Protein AF-A0ABD3GS11-F1 (afdb_monomer)

pLDDT: mean 75.14, std 15.79, range [37.12, 92.06]

Secondary structure (DSSP, 8-state):
-GGGTTT-TT-EEEEE--SHHHHHHHHHHHHTT-EEEEE--SGGGHHHHHHHTTSPEEEEEE---S---GGGTGGGEEEEEEEEE-S--SSPPP--GGGGGTEEEEE-S-TTSSS---

Organism: NCBI:txid122646

Sequence (118 aa):
MMRHGMNKAGQTLGVVGLGGLGHMAVKFGKAFGMKVMVLSTSESKKEESLTAARMPLHSIVDTVPVYHPLDVYLPLLKFQGTIVLVAFPHKPCQFAAWNLHRAKLLNIWFTSYFIGLL

InterPro domains:
  IPR006140 D-isomer specific 2-hydroxyacid dehydrogenase, NAD-binding domain [PF02826] (5-60)
  IPR036291 NAD(P)-binding domain superfamily [SSF51735] (7-107)
  IPR047109 Cinnamyl alcohol dehydrogenase-like [PTHR42683] (1-101)

Solvent-accessible surface area (backbone atoms only — not comparable to full-atom values): 6804 Å² total; per-residue (Å²): 87,74,94,72,70,62,56,51,60,75,38,32,34,36,31,32,33,85,49,79,65,22,53,49,53,49,53,51,32,50,73,36,48,23,51,67,42,75,38,62,90,50,79,93,44,40,65,65,39,54,65,60,46,77,53,66,20,46,31,34,42,33,51,46,55,59,75,67,68,48,62,76,54,54,77,38,38,30,81,73,10,37,41,36,40,67,36,73,34,94,52,83,86,56,63,64,74,78,56,50,81,35,36,47,83,41,76,66,73,66,80,82,68,89,72,74,100,122

Mean predicted aligned error: 9.11 Å

Foldseek 3Di:
DVVVVLQAAAAEEEEEDDDPVSVVVVVRCVVSNHHYDYDYPDPVCNVVSVVVLVAQHQEYEYDDQADDACQSVLVSHAAAREYEYPHHHPDDHDDDPVSVRRYDYDYPDPPVPDDDPD

Structure (mmCIF, N/CA/C/O backbone):
data_AF-A0ABD3GS11-F1
#
_entry.id   AF-A0ABD3GS11-F1
#
loop_
_atom_site.group_PDB
_atom_site.id
_atom_site.type_symbol
_atom_site.label_atom_id
_atom_site.label_alt_id
_atom_site.label_comp_id
_atom_site.label_asym_id
_atom_site.label_entity_id
_atom_site.label_seq_id
_atom_site.pdbx_PDB_ins_code
_atom_site.Cartn_x
_atom_site.Cartn_y
_atom_site.Cartn_z
_atom_site.occupancy
_atom_site.B_iso_or_equiv
_atom_site.auth_seq_id
_atom_site.auth_comp_id
_atom_site.auth_asym_id
_atom_site.auth_atom_id
_atom_site.pdbx_PDB_model_num
ATOM 1 N N . MET A 1 1 ? -8.676 -4.955 -5.801 1.00 71.06 1 MET A N 1
ATOM 2 C CA . MET A 1 1 ? -9.169 -4.350 -4.540 1.00 71.06 1 MET A CA 1
ATOM 3 C C . MET A 1 1 ? -10.372 -5.098 -3.965 1.00 71.06 1 MET A C 1
ATOM 5 O O . MET A 1 1 ? -10.204 -5.733 -2.934 1.00 71.06 1 MET A O 1
ATOM 9 N N . MET A 1 2 ? -11.535 -5.130 -4.632 1.00 78.25 2 MET A N 1
ATOM 10 C CA . MET A 1 2 ? -12.748 -5.791 -4.098 1.00 78.25 2 MET A CA 1
ATOM 11 C C . MET A 1 2 ? -12.576 -7.295 -3.812 1.00 78.25 2 MET A C 1
ATOM 13 O O . MET A 1 2 ? -12.932 -7.758 -2.736 1.00 78.25 2 MET A O 1
ATOM 17 N N . ARG A 1 3 ? -11.932 -8.044 -4.720 1.00 79.69 3 ARG A N 1
ATOM 18 C CA . ARG A 1 3 ? -11.660 -9.489 -4.549 1.00 79.69 3 ARG A CA 1
ATOM 19 C C . ARG A 1 3 ? -10.769 -9.838 -3.350 1.00 79.69 3 ARG A C 1
ATOM 21 O O . ARG A 1 3 ? -10.723 -10.991 -2.944 1.00 79.69 3 ARG A O 1
ATOM 28 N N . HIS A 1 4 ? -10.054 -8.861 -2.797 1.00 79.88 4 HIS A N 1
ATOM 29 C CA . HIS A 1 4 ? -9.107 -9.066 -1.699 1.00 79.88 4 HIS A CA 1
ATOM 30 C C . HIS A 1 4 ? -9.519 -8.322 -0.423 1.00 79.88 4 HIS A C 1
ATOM 32 O O . HIS A 1 4 ? -8.700 -8.144 0.470 1.00 79.88 4 HIS A O 1
ATOM 38 N N . GLY A 1 5 ? -10.774 -7.862 -0.336 1.00 80.69 5 GLY A N 1
ATOM 39 C CA . GLY A 1 5 ? -11.292 -7.166 0.847 1.00 80.69 5 GLY A CA 1
ATOM 40 C C . GLY A 1 5 ? -10.657 -5.796 1.110 1.00 80.69 5 GLY A C 1
ATOM 41 O O . GLY A 1 5 ? -10.767 -5.280 2.218 1.00 80.69 5 GLY A O 1
ATOM 42 N N . MET A 1 6 ? -10.001 -5.205 0.104 1.00 83.06 6 MET A N 1
ATOM 43 C CA . MET A 1 6 ? -9.328 -3.900 0.174 1.00 83.06 6 MET A CA 1
ATOM 44 C C . MET A 1 6 ? -10.276 -2.765 -0.237 1.00 83.06 6 MET A C 1
ATOM 46 O O . MET A 1 6 ? -10.005 -2.027 -1.184 1.00 83.06 6 MET A O 1
ATOM 50 N N . ASN A 1 7 ? -11.446 -2.706 0.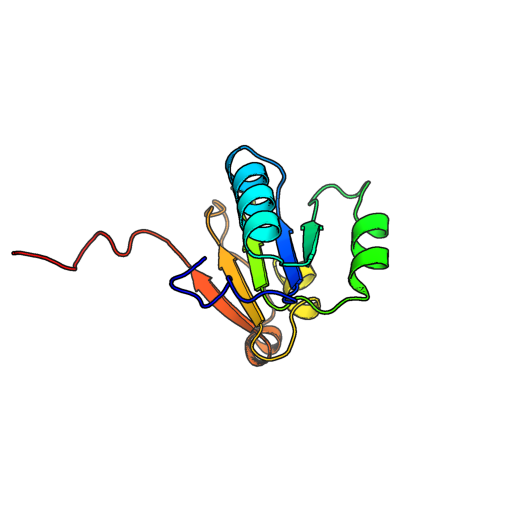387 1.00 85.56 7 ASN A N 1
ATOM 51 C CA . ASN A 1 7 ? -12.514 -1.764 0.042 1.00 85.56 7 ASN A CA 1
ATOM 52 C C . ASN A 1 7 ? -13.352 -1.338 1.257 1.00 85.56 7 ASN A C 1
ATOM 54 O O . ASN A 1 7 ? -14.440 -0.794 1.085 1.00 85.56 7 ASN A O 1
ATOM 58 N N . LYS A 1 8 ? -12.886 -1.608 2.483 1.00 87.25 8 LYS A N 1
ATOM 59 C CA . LYS A 1 8 ? -13.609 -1.218 3.697 1.00 87.25 8 LYS A CA 1
ATOM 60 C C . LYS A 1 8 ? -13.231 0.208 4.094 1.00 87.25 8 LYS A C 1
ATOM 62 O O . LYS A 1 8 ? -12.048 0.512 4.259 1.00 87.25 8 LYS A O 1
ATOM 67 N N . ALA A 1 9 ? -14.236 1.054 4.301 1.00 88.62 9 ALA A N 1
ATOM 68 C CA . ALA A 1 9 ? -14.037 2.410 4.801 1.00 88.62 9 ALA A CA 1
ATOM 69 C C . ALA A 1 9 ? -13.293 2.403 6.150 1.00 88.62 9 ALA A C 1
ATOM 71 O O . ALA A 1 9 ? -13.453 1.491 6.963 1.00 88.62 9 ALA A O 1
ATOM 72 N N . GLY A 1 10 ? -12.433 3.399 6.367 1.00 86.88 10 GLY A N 1
ATOM 73 C CA . GLY A 1 10 ? -11.595 3.507 7.565 1.00 86.88 10 GLY A CA 1
ATOM 74 C C . GLY A 1 10 ? -10.340 2.623 7.568 1.00 86.88 10 GLY A C 1
ATOM 75 O O . GLY A 1 10 ? -9.478 2.798 8.431 1.00 86.88 10 GLY A O 1
ATOM 76 N N . GLN A 1 11 ? -10.171 1.711 6.600 1.00 90.88 11 GLN A N 1
ATOM 77 C CA . GLN A 1 11 ? -8.915 0.975 6.448 1.00 90.88 11 GLN A CA 1
ATOM 78 C C . GLN A 1 11 ? -7.791 1.856 5.899 1.00 90.88 11 GLN A C 1
ATOM 80 O O . GLN A 1 11 ? -8.010 2.849 5.210 1.00 90.88 11 GLN A O 1
ATOM 85 N N . THR A 1 12 ? -6.561 1.452 6.197 1.00 91.69 12 THR A N 1
ATOM 86 C CA . THR A 1 12 ? -5.328 2.097 5.739 1.00 91.69 12 THR A CA 1
ATOM 87 C C . THR A 1 12 ? -4.769 1.353 4.528 1.00 91.69 12 THR A C 1
ATOM 89 O O . THR A 1 12 ? -4.526 0.144 4.594 1.00 91.69 12 THR A O 1
ATOM 92 N N . LEU A 1 13 ? -4.579 2.081 3.428 1.00 91.56 13 LEU A N 1
ATOM 93 C CA . LEU A 1 13 ? -4.066 1.576 2.156 1.00 91.56 13 LEU A CA 1
ATOM 94 C C . LEU A 1 13 ? -2.702 2.203 1.862 1.00 91.56 13 LEU A C 1
ATOM 96 O O . LEU A 1 13 ? -2.619 3.416 1.696 1.00 91.56 13 LEU A O 1
ATOM 100 N N . GLY A 1 14 ? -1.658 1.388 1.749 1.00 91.75 14 GLY A N 1
ATOM 101 C CA . GLY A 1 14 ? -0.369 1.787 1.191 1.00 91.75 14 GLY A CA 1
ATOM 102 C C . GLY A 1 14 ? -0.348 1.614 -0.327 1.00 91.75 14 GLY A C 1
ATOM 103 O O . GLY A 1 14 ? -0.803 0.595 -0.841 1.00 91.75 14 GLY A O 1
ATOM 104 N N . VAL A 1 15 ? 0.190 2.587 -1.051 1.00 90.81 15 VAL A N 1
ATOM 105 C CA . VAL A 1 15 ? 0.402 2.516 -2.502 1.00 90.81 15 VAL A CA 1
ATOM 106 C C . VAL A 1 15 ? 1.889 2.680 -2.769 1.00 90.81 15 VAL A C 1
ATOM 108 O O . VAL A 1 15 ? 2.423 3.762 -2.541 1.00 90.81 15 VAL A O 1
ATOM 111 N N . VAL A 1 16 ? 2.555 1.622 -3.233 1.00 88.81 16 VAL A N 1
ATOM 112 C CA . VAL A 1 16 ? 3.967 1.661 -3.630 1.00 88.81 16 VAL A CA 1
ATOM 113 C C . VAL A 1 16 ? 4.042 2.017 -5.113 1.00 88.81 16 VAL A C 1
ATOM 115 O O . VAL A 1 16 ? 3.496 1.319 -5.974 1.00 88.81 16 VAL A O 1
ATOM 118 N N . GLY A 1 17 ? 4.700 3.142 -5.396 1.00 85.81 17 GLY A N 1
ATOM 119 C CA . GLY A 1 17 ? 4.835 3.707 -6.739 1.00 85.81 17 GLY A CA 1
ATOM 120 C C . GLY A 1 17 ? 3.701 4.660 -7.133 1.00 85.81 17 GLY A C 1
ATOM 121 O O . GLY A 1 17 ? 2.520 4.338 -7.045 1.00 85.81 17 GLY A O 1
ATOM 122 N N . LEU 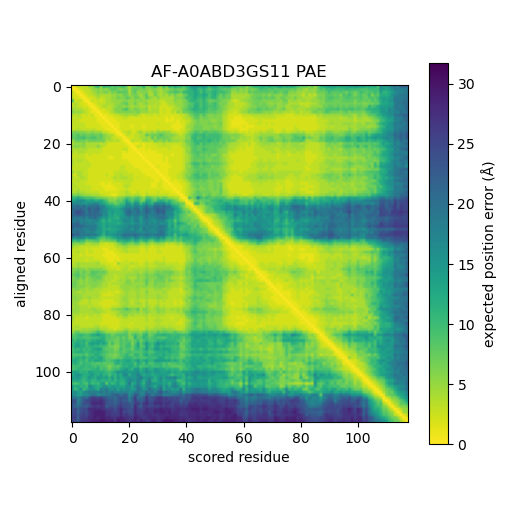A 1 18 ? 4.072 5.845 -7.629 1.00 80.81 18 LEU A N 1
ATOM 123 C CA . LEU A 1 18 ? 3.163 6.836 -8.221 1.00 80.81 18 LEU A CA 1
ATOM 124 C C . LEU A 1 18 ? 3.285 6.853 -9.750 1.00 80.81 18 LEU A C 1
ATOM 126 O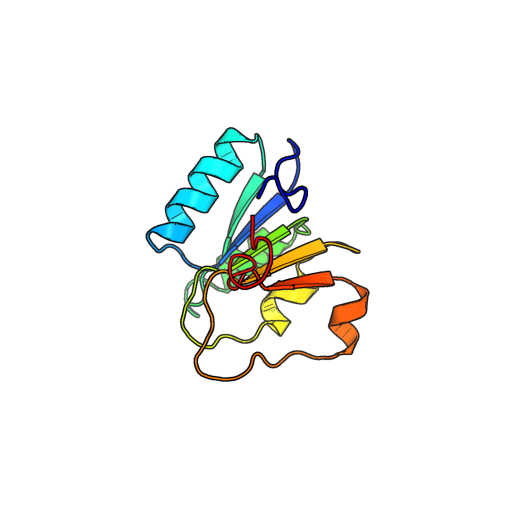 O . LEU A 1 18 ? 3.625 7.864 -10.354 1.00 80.81 18 LEU A O 1
ATOM 130 N N . GLY A 1 19 ? 3.035 5.708 -10.381 1.00 80.44 19 GLY A N 1
ATOM 131 C CA . GLY A 1 19 ? 2.835 5.632 -11.832 1.00 80.44 19 GLY A CA 1
ATOM 132 C C . GLY A 1 19 ? 1.360 5.790 -12.219 1.00 80.44 19 GLY A C 1
ATOM 133 O O . GLY A 1 19 ? 0.514 6.121 -11.385 1.00 80.44 19 GLY A O 1
ATOM 134 N N . GLY A 1 20 ? 1.013 5.453 -13.466 1.00 82.12 20 GLY A N 1
ATOM 135 C CA . GLY A 1 20 ? -0.385 5.443 -13.926 1.00 82.12 20 GLY A CA 1
ATOM 136 C C . GLY A 1 20 ? -1.303 4.566 -13.058 1.00 82.12 20 GLY A C 1
ATOM 137 O O . GLY A 1 20 ? -2.361 5.016 -12.620 1.00 82.12 20 GLY A O 1
ATOM 138 N N . LEU A 1 21 ? -0.860 3.347 -12.718 1.00 87.12 21 LEU A N 1
ATOM 139 C CA . LEU A 1 21 ? -1.602 2.431 -11.837 1.00 87.12 21 LEU A CA 1
ATOM 140 C C . LEU A 1 21 ? -1.661 2.923 -10.384 1.00 87.12 21 LEU A C 1
ATOM 142 O O . LEU A 1 21 ? -2.708 2.822 -9.743 1.00 87.12 21 LEU A O 1
ATOM 146 N N . GLY A 1 22 ? -0.570 3.501 -9.878 1.00 86.62 22 GLY A N 1
ATOM 147 C CA . GLY A 1 22 ? -0.508 4.061 -8.527 1.00 86.62 22 GLY A CA 1
ATOM 148 C C . GLY A 1 22 ? -1.517 5.192 -8.319 1.00 86.62 22 GLY A C 1
ATOM 149 O O . GLY A 1 22 ? -2.264 5.197 -7.341 1.00 86.62 22 GLY A O 1
ATOM 150 N N . HIS A 1 23 ? -1.637 6.103 -9.290 1.00 89.19 23 HIS A N 1
ATOM 151 C CA . HIS A 1 23 ? -2.655 7.158 -9.263 1.00 89.19 23 HIS A CA 1
ATOM 152 C C . HIS A 1 23 ? -4.082 6.598 -9.230 1.00 89.19 23 HIS A C 1
ATOM 154 O O . HIS A 1 23 ? -4.939 7.135 -8.522 1.00 89.19 23 HIS A O 1
ATOM 160 N N . MET A 1 24 ? -4.350 5.513 -9.962 1.00 90.50 24 MET A N 1
ATOM 161 C CA . MET A 1 24 ? -5.652 4.845 -9.908 1.00 90.50 24 MET A CA 1
ATOM 162 C C . MET A 1 24 ? -5.903 4.226 -8.534 1.00 90.50 24 MET A C 1
ATOM 164 O O . MET A 1 24 ? -6.975 4.431 -7.969 1.00 90.50 24 MET A O 1
ATOM 168 N N . ALA A 1 25 ? -4.910 3.551 -7.947 1.00 89.25 25 ALA A N 1
ATOM 169 C CA . ALA A 1 25 ? -5.021 2.989 -6.603 1.00 89.25 25 ALA A CA 1
ATOM 170 C C . ALA A 1 25 ? -5.339 4.067 -5.549 1.00 89.25 25 ALA A C 1
ATOM 172 O O . ALA A 1 25 ? -6.172 3.836 -4.672 1.00 89.25 25 ALA A O 1
ATOM 173 N N . VAL A 1 26 ? -4.759 5.267 -5.672 1.00 91.12 26 VAL A N 1
ATOM 174 C CA . VAL A 1 26 ? -5.070 6.401 -4.786 1.00 91.12 26 VAL A CA 1
ATOM 175 C C . VAL A 1 26 ? -6.509 6.886 -4.960 1.00 91.12 26 VAL A C 1
ATOM 177 O O . VAL A 1 26 ? -7.206 7.093 -3.964 1.00 91.12 26 VAL A O 1
ATOM 180 N N . LYS A 1 27 ? -6.976 7.054 -6.205 1.00 91.44 27 LYS A N 1
ATOM 181 C CA . LYS A 1 27 ? -8.359 7.473 -6.487 1.00 91.44 27 LYS A CA 1
ATOM 182 C C . LYS A 1 27 ? -9.368 6.465 -5.941 1.00 91.44 27 LYS A C 1
ATOM 184 O O . LYS A 1 27 ? -10.304 6.866 -5.256 1.00 91.44 27 LYS A O 1
ATOM 189 N N . PHE A 1 28 ? -9.141 5.173 -6.179 1.00 91.12 28 PHE A N 1
ATOM 190 C CA . PHE A 1 28 ? -10.001 4.113 -5.659 1.00 91.12 28 PHE A CA 1
ATOM 191 C C . PHE A 1 28 ? -9.977 4.052 -4.134 1.00 91.12 28 PHE A C 1
ATOM 193 O O . PHE A 1 28 ? -11.036 4.024 -3.518 1.00 91.12 28 PHE A O 1
ATOM 200 N N . GLY A 1 29 ? -8.801 4.107 -3.506 1.00 90.44 29 GLY A N 1
ATOM 201 C CA . GLY A 1 29 ? -8.698 4.107 -2.047 1.00 90.44 29 GLY A CA 1
ATOM 202 C C . GLY A 1 29 ? -9.461 5.269 -1.403 1.00 90.44 29 GLY A C 1
ATOM 203 O O . GLY A 1 29 ? -10.223 5.054 -0.462 1.00 90.44 29 GLY A O 1
ATOM 204 N N . LYS A 1 30 ? -9.337 6.487 -1.950 1.00 90.38 30 LYS A N 1
ATOM 205 C CA . LYS A 1 30 ? -10.113 7.645 -1.478 1.00 90.38 30 LYS A CA 1
ATOM 206 C C . LYS A 1 30 ? -11.616 7.473 -1.710 1.00 90.38 30 LYS A C 1
ATOM 208 O O . LYS A 1 30 ? -12.391 7.784 -0.813 1.00 90.38 30 LYS A O 1
ATOM 213 N N . ALA A 1 31 ? -12.024 6.946 -2.866 1.00 92.06 31 ALA A N 1
ATOM 214 C CA . ALA A 1 31 ? -13.430 6.675 -3.171 1.00 92.06 31 ALA A CA 1
ATOM 215 C C . ALA A 1 31 ? -14.049 5.624 -2.230 1.00 92.06 31 ALA A C 1
ATOM 217 O O . ALA A 1 31 ? -15.214 5.738 -1.866 1.00 92.06 31 ALA A O 1
ATOM 218 N N . PHE A 1 32 ? -13.266 4.642 -1.774 1.00 90.50 32 PHE A N 1
ATOM 219 C CA . PHE A 1 32 ? -13.690 3.653 -0.776 1.00 90.50 32 PHE A CA 1
ATOM 220 C C . PHE A 1 32 ? -13.656 4.172 0.675 1.00 90.50 32 PHE A C 1
ATOM 222 O O . PHE A 1 32 ? -13.906 3.404 1.602 1.00 90.50 32 PHE A O 1
ATOM 229 N N . GLY A 1 33 ? -13.329 5.449 0.910 1.00 90.62 33 GLY A N 1
ATOM 230 C CA . GLY A 1 33 ? -13.222 6.012 2.261 1.00 90.62 33 GLY A CA 1
ATOM 231 C C . GLY A 1 33 ? -12.036 5.459 3.060 1.00 90.62 33 GLY A C 1
ATOM 232 O O . GLY A 1 33 ? -12.073 5.418 4.291 1.00 90.62 33 GLY A O 1
ATOM 233 N N . MET A 1 34 ? -10.994 4.984 2.376 1.00 91.75 34 MET A N 1
ATOM 234 C CA . MET A 1 34 ? -9.772 4.480 2.999 1.00 91.75 34 MET A CA 1
ATOM 235 C C . MET A 1 34 ? -8.776 5.620 3.228 1.00 91.75 34 MET A C 1
ATOM 237 O O . MET A 1 34 ? -8.678 6.569 2.446 1.00 91.75 34 MET A O 1
ATOM 241 N N . LYS A 1 35 ? -7.957 5.492 4.272 1.00 90.94 35 LYS A N 1
ATOM 242 C CA . LYS A 1 35 ? -6.803 6.366 4.482 1.00 90.94 35 LYS A CA 1
ATOM 2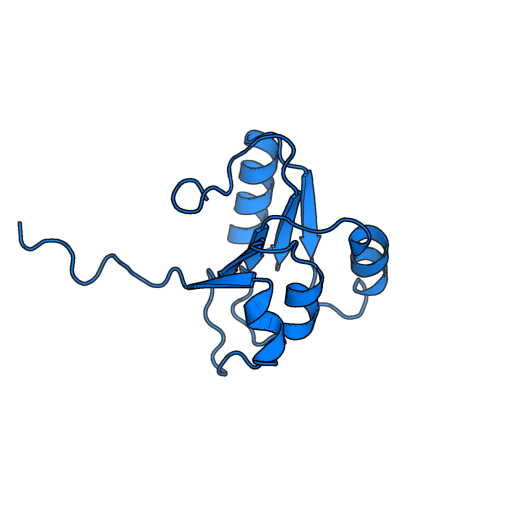43 C C . LYS A 1 35 ? -5.661 5.897 3.588 1.00 90.94 35 LYS A C 1
ATOM 245 O O . LYS A 1 35 ? -5.000 4.903 3.885 1.00 90.94 35 LYS A O 1
ATOM 250 N N . VAL A 1 36 ? -5.460 6.605 2.482 1.00 89.31 36 VAL A N 1
ATOM 251 C CA . VAL A 1 36 ? -4.423 6.280 1.499 1.00 89.31 36 VAL A CA 1
ATOM 252 C C . VAL A 1 36 ? -3.098 6.930 1.880 1.00 89.31 36 VAL A C 1
ATOM 254 O O . VAL A 1 36 ? -3.041 8.131 2.140 1.00 89.31 36 VAL A O 1
ATOM 257 N N . MET A 1 37 ? -2.036 6.134 1.865 1.00 88.56 37 MET A N 1
ATOM 258 C CA . MET A 1 37 ? -0.655 6.546 2.048 1.00 88.56 37 MET A CA 1
ATOM 259 C C . MET A 1 37 ? 0.150 6.134 0.827 1.00 88.56 37 MET A C 1
ATOM 261 O O . MET A 1 37 ? 0.055 5.003 0.359 1.00 88.56 37 MET A O 1
ATOM 265 N N . VAL A 1 38 ? 0.953 7.054 0.316 1.00 86.69 38 VAL A N 1
ATOM 266 C CA . VAL A 1 38 ? 1.838 6.780 -0.807 1.00 86.69 38 VAL A CA 1
ATOM 267 C C . VAL A 1 38 ? 3.224 6.466 -0.267 1.00 86.69 38 VAL A C 1
ATOM 269 O O . VAL A 1 38 ? 3.794 7.246 0.490 1.00 86.69 38 VAL A O 1
ATOM 272 N N . LEU A 1 39 ? 3.759 5.329 -0.686 1.00 83.75 39 LEU A N 1
ATOM 273 C CA . LEU A 1 39 ? 5.089 4.849 -0.362 1.00 83.75 39 LEU A CA 1
ATOM 274 C C . LEU A 1 39 ? 5.961 5.012 -1.611 1.00 83.75 39 LEU A C 1
ATOM 276 O O . LEU A 1 39 ? 5.666 4.463 -2.675 1.00 83.75 39 LEU A O 1
ATOM 280 N N . SER A 1 40 ? 7.023 5.806 -1.495 1.00 71.81 40 SER A N 1
ATOM 281 C CA . SER A 1 40 ? 7.999 5.993 -2.570 1.00 71.81 40 SER A CA 1
ATOM 282 C C . SER A 1 40 ? 9.229 5.127 -2.320 1.00 71.81 40 SER A C 1
ATOM 284 O O . SER A 1 40 ? 9.650 4.953 -1.179 1.00 71.81 40 SER A O 1
ATOM 286 N N . THR A 1 41 ? 9.815 4.600 -3.391 1.00 64.50 41 THR A N 1
ATOM 287 C CA . THR A 1 41 ? 11.062 3.820 -3.366 1.00 64.50 41 THR A CA 1
ATOM 288 C C . THR A 1 41 ? 12.317 4.700 -3.416 1.00 64.50 41 THR A C 1
ATOM 290 O O . THR A 1 41 ? 13.420 4.187 -3.266 1.00 64.50 41 THR A O 1
ATOM 293 N N . SER A 1 42 ? 12.184 6.017 -3.621 1.00 56.44 42 SER A N 1
ATOM 294 C CA . SER A 1 42 ? 13.320 6.949 -3.659 1.00 56.44 42 SER A CA 1
ATOM 295 C C . SER A 1 42 ? 13.829 7.280 -2.248 1.00 56.44 42 SER A C 1
ATOM 297 O O . SER A 1 42 ? 13.053 7.737 -1.407 1.00 56.44 42 SER A O 1
ATOM 299 N N . GLU A 1 43 ? 15.137 7.116 -2.014 1.00 50.66 43 GLU A N 1
ATOM 300 C CA . GLU A 1 43 ? 15.843 7.381 -0.741 1.00 50.66 43 GLU A CA 1
ATOM 301 C C . GLU A 1 43 ? 15.516 8.765 -0.142 1.00 50.66 43 GLU A C 1
ATOM 303 O O . GLU A 1 43 ? 15.381 8.915 1.068 1.00 50.66 43 GLU A O 1
ATOM 308 N N . SER A 1 44 ? 15.279 9.763 -0.998 1.00 46.69 44 SER A 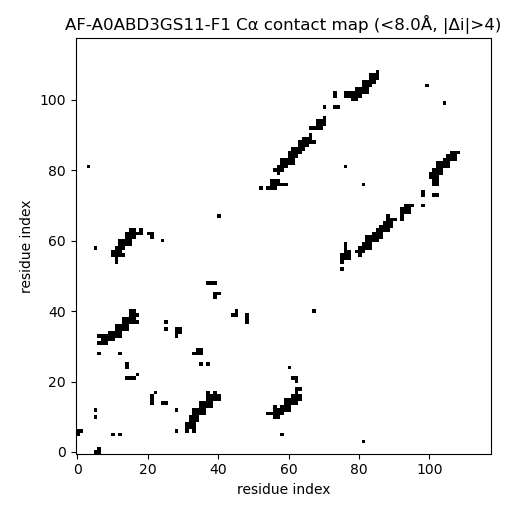N 1
ATOM 309 C CA . SER A 1 44 ? 14.956 11.145 -0.629 1.00 46.69 44 SER A CA 1
ATOM 310 C C . SER A 1 44 ? 13.557 11.357 -0.032 1.00 46.69 44 SER A C 1
ATOM 312 O O . SER A 1 44 ? 13.279 12.440 0.470 1.00 46.69 44 SER A O 1
ATOM 314 N N . LYS A 1 45 ? 12.670 10.351 -0.056 1.00 52.94 45 LYS A N 1
ATOM 315 C CA . LYS A 1 45 ? 11.319 10.411 0.552 1.00 52.94 45 LYS A CA 1
ATOM 316 C C . LYS A 1 45 ? 11.069 9.314 1.591 1.00 52.94 45 LYS A C 1
ATOM 318 O O . LYS A 1 45 ? 9.950 9.165 2.087 1.00 52.94 45 LYS A O 1
ATOM 323 N N . LYS A 1 46 ? 12.107 8.541 1.927 1.00 51.12 46 LYS A N 1
ATOM 324 C CA . LYS A 1 46 ? 12.031 7.419 2.871 1.00 51.12 46 LYS A CA 1
ATOM 325 C C . LYS A 1 46 ? 11.684 7.900 4.276 1.00 51.12 46 LYS A C 1
ATOM 327 O O . LYS A 1 46 ? 10.767 7.348 4.877 1.00 51.12 46 LYS A O 1
ATOM 332 N N . GLU A 1 47 ? 12.328 8.961 4.762 1.00 47.31 47 GLU A N 1
ATOM 333 C CA . GLU A 1 47 ? 12.051 9.510 6.098 1.00 47.31 47 GLU A CA 1
ATOM 334 C C . GLU A 1 47 ? 10.627 10.057 6.230 1.00 47.31 47 GLU A C 1
ATOM 336 O O . GLU A 1 47 ? 9.943 9.780 7.214 1.00 47.31 47 GLU A O 1
ATOM 341 N N . GLU A 1 48 ? 10.121 10.743 5.208 1.00 50.41 48 GLU A N 1
ATOM 342 C CA . GLU A 1 48 ? 8.752 11.268 5.201 1.00 50.41 48 GLU A CA 1
ATOM 343 C C . GLU A 1 48 ? 7.717 10.124 5.217 1.00 50.41 48 GLU A C 1
ATOM 345 O O . GLU A 1 48 ? 6.739 10.156 5.970 1.00 50.41 48 GLU A O 1
ATOM 350 N N . SER A 1 49 ? 7.992 9.046 4.470 1.00 51.78 49 SER A N 1
ATOM 351 C CA . SER A 1 49 ? 7.169 7.833 4.474 1.00 51.78 49 SER A CA 1
ATOM 352 C C . SER A 1 49 ? 7.238 7.065 5.799 1.00 51.78 49 SER A C 1
ATOM 354 O O . SER A 1 49 ? 6.209 6.587 6.260 1.00 51.78 49 SER A O 1
ATOM 356 N N . LEU A 1 50 ? 8.404 7.000 6.455 1.00 52.84 50 LEU A N 1
ATOM 357 C CA . LEU A 1 50 ? 8.619 6.303 7.731 1.00 52.84 50 LEU A CA 1
ATOM 358 C C . LEU A 1 50 ? 7.982 7.043 8.912 1.00 52.84 50 LEU A C 1
ATOM 360 O O . LEU A 1 50 ? 7.439 6.420 9.825 1.00 52.84 50 LEU A O 1
ATOM 364 N N . THR A 1 51 ? 7.984 8.375 8.868 1.00 49.66 51 THR A N 1
ATOM 365 C CA . THR A 1 51 ? 7.350 9.209 9.897 1.00 49.66 51 THR A CA 1
ATOM 366 C C . THR A 1 51 ? 5.824 9.095 9.815 1.00 49.66 51 THR A C 1
ATOM 368 O O . THR A 1 51 ? 5.148 8.989 10.842 1.00 49.66 51 THR A O 1
ATOM 371 N N . ALA A 1 52 ? 5.280 9.011 8.593 1.00 51.22 52 ALA A N 1
ATOM 372 C CA . ALA A 1 52 ? 3.879 8.684 8.333 1.00 51.22 52 ALA A CA 1
ATOM 373 C C . ALA A 1 52 ? 3.544 7.202 8.626 1.00 51.22 52 ALA A C 1
ATOM 375 O O . ALA A 1 52 ? 2.426 6.896 9.049 1.00 51.22 52 ALA A O 1
ATOM 376 N N . ALA A 1 53 ? 4.513 6.289 8.489 1.00 54.69 53 ALA A N 1
ATOM 377 C CA . ALA A 1 53 ? 4.379 4.846 8.715 1.00 54.69 53 ALA A CA 1
ATOM 378 C C . ALA A 1 53 ? 4.248 4.421 10.191 1.00 54.69 53 ALA A C 1
ATOM 380 O O . ALA A 1 53 ? 4.126 3.232 10.483 1.00 54.69 53 ALA A O 1
ATOM 381 N N . ARG A 1 54 ? 4.146 5.372 11.130 1.00 58.19 54 ARG A N 1
ATOM 382 C CA . ARG A 1 54 ? 3.619 5.109 12.485 1.00 58.19 54 ARG A CA 1
ATOM 383 C C . ARG A 1 54 ? 2.192 4.546 12.475 1.00 58.19 54 ARG A C 1
ATOM 385 O O . ARG A 1 54 ? 1.712 4.069 13.501 1.00 58.19 54 ARG A O 1
ATOM 392 N N . MET A 1 55 ? 1.499 4.606 11.337 1.00 66.44 55 MET A N 1
ATOM 393 C CA . MET A 1 55 ? 0.190 3.997 11.157 1.00 66.44 55 MET A CA 1
ATOM 394 C C . MET A 1 55 ? 0.302 2.615 10.513 1.00 66.44 55 MET A C 1
ATOM 396 O O . MET A 1 55 ? 0.680 2.520 9.345 1.00 66.44 55 MET A O 1
ATOM 400 N N . PRO A 1 56 ? -0.109 1.547 11.212 1.00 82.50 56 PRO A N 1
ATOM 401 C CA . PRO A 1 56 ? -0.057 0.214 10.642 1.00 82.50 56 PRO A CA 1
ATOM 402 C C . PRO A 1 56 ? -1.092 0.067 9.506 1.00 82.50 56 PRO A C 1
ATOM 404 O O . PRO A 1 56 ? -2.276 0.415 9.642 1.00 82.50 56 PRO A O 1
ATOM 407 N N . LEU A 1 57 ? -0.630 -0.423 8.357 1.00 88.56 57 LEU A N 1
ATOM 408 C CA . LEU A 1 57 ? -1.374 -0.543 7.105 1.00 88.56 57 LEU A CA 1
ATOM 409 C C . LEU A 1 57 ? -2.190 -1.840 7.080 1.00 88.56 57 LEU A C 1
ATOM 411 O O . LEU A 1 57 ? -1.699 -2.900 7.456 1.00 88.56 57 LEU A O 1
ATOM 415 N N . HIS A 1 58 ? -3.441 -1.789 6.623 1.00 90.38 58 HIS A N 1
ATOM 416 C CA . HIS A 1 58 ? -4.227 -3.015 6.416 1.00 90.38 58 HIS A CA 1
ATOM 417 C C . HIS A 1 58 ? -3.875 -3.683 5.095 1.00 90.38 58 HIS A C 1
ATOM 419 O O . HIS A 1 58 ? -3.924 -4.906 4.972 1.00 90.38 58 HIS A O 1
ATOM 425 N N . SER A 1 59 ? -3.554 -2.872 4.092 1.00 90.88 59 SER A N 1
ATOM 426 C CA . SER A 1 59 ? -3.242 -3.383 2.773 1.00 90.88 59 SER A CA 1
ATO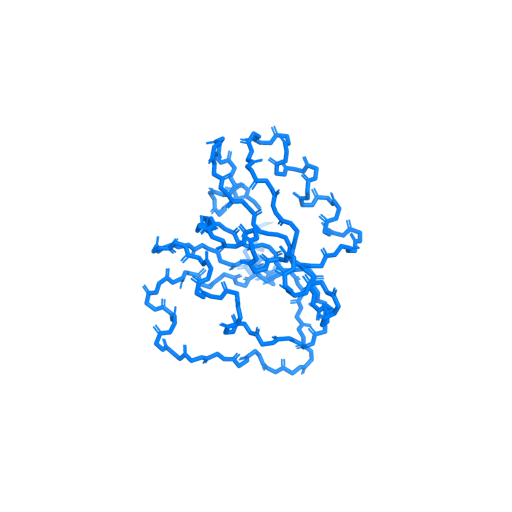M 427 C C . SER A 1 59 ? -2.236 -2.511 2.044 1.00 90.88 59 SER A C 1
ATOM 429 O O . SER A 1 59 ? -2.200 -1.302 2.265 1.00 90.88 59 SER A O 1
ATOM 431 N N . ILE A 1 60 ? -1.425 -3.127 1.189 1.00 90.94 60 ILE A N 1
ATOM 432 C CA . ILE A 1 60 ? -0.447 -2.460 0.329 1.00 90.94 60 ILE A CA 1
ATOM 433 C C . ILE A 1 60 ? -0.691 -2.900 -1.115 1.00 90.94 60 ILE A C 1
ATOM 435 O O . ILE A 1 60 ? -0.899 -4.082 -1.375 1.00 90.94 60 ILE A O 1
ATOM 439 N N . VAL A 1 61 ? -0.676 -1.955 -2.051 1.00 90.62 61 VAL A N 1
ATOM 440 C CA . VAL A 1 61 ? -0.672 -2.218 -3.494 1.00 90.62 61 VAL A CA 1
ATOM 441 C C . VAL A 1 61 ? 0.661 -1.763 -4.041 1.00 90.62 61 VAL A C 1
ATOM 443 O O . VAL A 1 61 ? 0.964 -0.572 -3.998 1.00 90.62 61 VAL A O 1
ATOM 446 N N . ASP A 1 62 ? 1.430 -2.702 -4.565 1.00 88.88 62 ASP A N 1
ATOM 447 C CA . ASP A 1 62 ? 2.686 -2.421 -5.230 1.00 88.88 62 ASP A CA 1
ATOM 448 C C . ASP A 1 62 ? 2.514 -2.409 -6.746 1.00 88.88 62 ASP A C 1
ATOM 450 O O . ASP A 1 62 ? 2.051 -3.373 -7.359 1.00 88.88 62 ASP A O 1
ATOM 454 N N . THR A 1 63 ? 2.855 -1.265 -7.332 1.00 88.81 63 THR A N 1
ATOM 455 C CA . THR A 1 63 ? 2.732 -0.985 -8.763 1.00 88.81 63 THR A CA 1
ATOM 456 C C . THR A 1 63 ? 4.085 -0.793 -9.445 1.00 88.81 63 THR A C 1
ATOM 458 O O . THR A 1 63 ? 4.121 -0.449 -10.627 1.00 88.81 63 THR A O 1
ATOM 461 N N . VAL A 1 64 ? 5.197 -0.991 -8.730 1.00 85.06 64 VAL A N 1
ATOM 462 C CA . VAL A 1 64 ? 6.545 -0.719 -9.235 1.00 85.06 64 VAL A CA 1
ATOM 463 C C . VAL A 1 64 ? 7.101 -1.955 -9.962 1.00 85.06 64 VAL A C 1
ATOM 465 O O . VAL A 1 64 ? 7.310 -2.986 -9.333 1.00 85.06 64 VAL A O 1
ATOM 468 N N . PRO A 1 65 ? 7.414 -1.879 -11.273 1.00 82.25 65 PRO A N 1
ATOM 469 C CA . PRO A 1 65 ? 7.951 -3.012 -12.043 1.00 82.25 65 PRO A CA 1
ATOM 470 C C . PRO A 1 65 ? 9.461 -3.239 -11.849 1.00 82.25 65 PRO A C 1
ATOM 472 O O . PRO A 1 65 ? 10.079 -4.039 -12.547 1.00 82.25 65 PRO A O 1
ATOM 475 N N . VAL A 1 66 ? 10.081 -2.511 -10.922 1.00 82.38 66 VAL A N 1
ATOM 476 C CA . VAL A 1 66 ? 11.518 -2.558 -10.634 1.00 82.38 66 VAL A CA 1
ATOM 477 C C . VAL A 1 66 ? 11.734 -3.228 -9.287 1.00 82.38 66 VAL A C 1
ATOM 479 O O . VAL A 1 66 ? 10.954 -3.027 -8.358 1.00 82.38 66 VAL A O 1
ATOM 482 N N . TYR A 1 67 ? 12.813 -4.005 -9.180 1.00 81.50 67 TYR A N 1
ATOM 483 C CA . TYR A 1 67 ? 13.191 -4.662 -7.935 1.00 81.50 67 TYR A CA 1
ATOM 484 C C . TYR A 1 67 ? 13.303 -3.661 -6.784 1.00 81.50 67 TYR A C 1
ATOM 486 O O . TYR A 1 67 ? 14.041 -2.679 -6.862 1.00 81.50 67 TYR A O 1
ATOM 494 N N . HIS A 1 68 ? 12.608 -3.970 -5.700 1.00 81.56 68 HIS A N 1
ATOM 495 C CA . HIS A 1 68 ? 12.733 -3.296 -4.424 1.00 81.56 68 HIS A CA 1
ATOM 496 C C . HIS A 1 68 ? 12.490 -4.319 -3.296 1.00 81.56 68 HIS A C 1
ATOM 498 O O . HIS A 1 68 ? 11.705 -5.255 -3.475 1.00 81.56 68 HIS A O 1
ATOM 504 N N . PRO A 1 69 ? 13.180 -4.198 -2.149 1.00 80.81 69 PRO A N 1
ATOM 505 C CA . PRO A 1 69 ? 13.068 -5.166 -1.061 1.00 80.81 69 PRO A CA 1
ATOM 506 C C . PRO A 1 69 ? 11.713 -5.050 -0.350 1.00 80.81 69 PRO A C 1
ATOM 508 O O . PRO A 1 69 ? 11.354 -3.984 0.154 1.00 80.81 69 PRO A O 1
ATOM 511 N N . LEU A 1 70 ? 10.974 -6.162 -0.256 1.00 80.50 70 LEU A N 1
ATOM 512 C CA . LEU A 1 70 ? 9.666 -6.192 0.414 1.00 80.50 70 LEU A CA 1
ATOM 513 C C . LEU A 1 70 ? 9.778 -6.097 1.941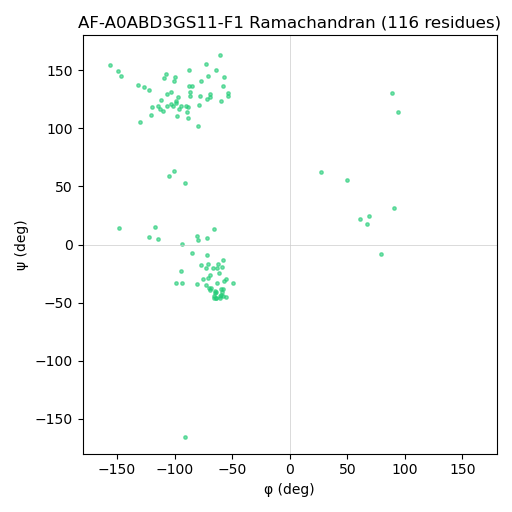 1.00 80.50 70 LEU A C 1
ATOM 515 O O . LEU A 1 70 ? 8.828 -5.674 2.597 1.00 80.50 70 LEU A O 1
ATOM 519 N N . ASP A 1 71 ? 10.944 -6.417 2.505 1.00 79.88 71 ASP A N 1
ATOM 520 C CA . ASP A 1 71 ? 11.214 -6.325 3.945 1.00 79.88 71 ASP A CA 1
ATOM 521 C C . ASP A 1 71 ? 11.033 -4.914 4.518 1.00 79.88 71 ASP A C 1
ATOM 523 O O . ASP A 1 71 ? 10.827 -4.764 5.717 1.00 79.88 71 ASP A O 1
ATOM 527 N N . VAL A 1 72 ? 11.056 -3.876 3.678 1.00 79.81 72 VAL A N 1
ATOM 528 C CA . VAL A 1 72 ? 10.769 -2.497 4.101 1.00 79.81 72 VAL A CA 1
ATOM 529 C C . VAL A 1 72 ? 9.265 -2.279 4.316 1.00 79.81 72 VAL A C 1
ATOM 531 O O . VAL A 1 72 ? 8.864 -1.478 5.155 1.00 79.81 72 VAL A O 1
ATOM 534 N N . TYR A 1 73 ? 8.420 -3.005 3.582 1.00 82.19 73 TYR A N 1
ATOM 535 C CA . TYR A 1 73 ? 6.969 -2.812 3.560 1.00 82.19 73 TYR A CA 1
ATOM 536 C C . TYR A 1 73 ? 6.218 -3.803 4.451 1.00 82.19 73 TYR A C 1
ATOM 538 O O . TYR A 1 73 ? 5.197 -3.447 5.039 1.00 82.19 73 TYR A O 1
ATOM 546 N N . LEU A 1 74 ? 6.716 -5.035 4.585 1.00 83.62 74 LEU A N 1
ATOM 547 C CA . LEU A 1 74 ? 6.076 -6.080 5.391 1.00 83.62 74 LEU A CA 1
ATOM 548 C C . LEU A 1 74 ? 5.903 -5.697 6.875 1.00 83.62 74 LEU A C 1
ATOM 550 O O . LEU A 1 74 ? 4.825 -5.950 7.412 1.00 83.62 74 LEU A O 1
ATOM 554 N N . PRO A 1 75 ? 6.870 -5.039 7.549 1.00 83.75 75 PRO A N 1
ATOM 555 C CA . PRO A 1 75 ? 6.697 -4.591 8.931 1.00 83.75 75 PRO A CA 1
ATOM 556 C C . PRO A 1 75 ? 5.637 -3.497 9.095 1.00 83.75 75 PRO A C 1
ATOM 558 O O . PRO A 1 75 ? 5.128 -3.312 10.198 1.00 83.75 75 PRO A O 1
ATOM 561 N N . LEU A 1 76 ? 5.301 -2.781 8.014 1.00 84.62 76 LEU A N 1
ATOM 562 C CA . LEU A 1 76 ? 4.280 -1.731 8.025 1.00 84.62 76 LEU A CA 1
ATOM 563 C C . LEU A 1 76 ? 2.861 -2.304 8.012 1.00 84.62 76 LEU A C 1
ATOM 565 O O . LEU A 1 76 ? 1.908 -1.590 8.324 1.00 84.62 76 LEU A O 1
ATOM 569 N N . LEU A 1 77 ? 2.697 -3.575 7.639 1.00 86.81 77 LEU A N 1
ATOM 570 C CA . LEU A 1 77 ? 1.404 -4.245 7.631 1.00 86.81 77 LEU A CA 1
ATOM 571 C C . LEU A 1 77 ? 0.977 -4.646 9.047 1.00 86.81 77 LEU A C 1
ATOM 573 O O . LEU A 1 77 ? 1.763 -5.139 9.857 1.00 86.81 77 LEU A O 1
ATOM 577 N N . LYS A 1 78 ? -0.319 -4.493 9.325 1.00 87.25 78 LYS A N 1
ATOM 578 C CA . LYS A 1 78 ? -0.980 -5.124 10.471 1.00 87.25 78 LYS A CA 1
ATOM 579 C C . LYS A 1 78 ? -0.889 -6.646 10.377 1.00 87.25 78 LYS A C 1
ATOM 581 O O . LYS A 1 78 ? -0.688 -7.198 9.299 1.00 87.25 78 LYS A O 1
ATOM 586 N N . PHE A 1 79 ? -1.126 -7.320 11.502 1.00 81.31 79 PHE A N 1
ATOM 587 C CA . PHE A 1 79 ? -1.359 -8.764 11.517 1.00 81.31 79 PHE A CA 1
ATOM 588 C C . PHE A 1 79 ? -2.489 -9.131 10.537 1.00 81.31 79 PHE A C 1
ATOM 590 O O . PHE A 1 79 ? -3.538 -8.487 10.543 1.00 81.31 79 PHE A O 1
ATOM 597 N N . GLN A 1 80 ? -2.245 -10.125 9.679 1.00 81.00 80 GLN A N 1
ATOM 598 C CA . GLN A 1 80 ? -3.086 -10.507 8.533 1.00 81.00 80 GLN A CA 1
ATOM 599 C C . GLN A 1 80 ? -3.272 -9.409 7.470 1.00 81.00 80 GLN A C 1
ATOM 601 O O . GLN A 1 80 ? -4.216 -9.444 6.676 1.00 81.00 80 GLN A O 1
ATOM 606 N N . GLY A 1 81 ? -2.360 -8.439 7.417 1.00 85.31 81 GLY A N 1
ATOM 607 C CA . GLY A 1 81 ? -2.336 -7.428 6.370 1.00 85.31 81 GLY A CA 1
ATOM 608 C C . GLY A 1 81 ? -2.074 -8.053 5.001 1.00 85.31 81 GLY A C 1
ATOM 609 O O . GLY A 1 81 ? -1.424 -9.090 4.884 1.00 85.31 81 GLY A O 1
ATOM 610 N N . THR A 1 82 ? -2.608 -7.440 3.949 1.00 88.81 82 THR A N 1
ATOM 611 C CA . THR A 1 82 ? -2.509 -7.979 2.584 1.00 88.81 82 THR A CA 1
ATOM 612 C C . THR A 1 82 ? -1.633 -7.092 1.718 1.00 88.81 82 THR A C 1
ATOM 614 O O . THR A 1 82 ? -1.933 -5.913 1.552 1.00 88.81 82 THR A O 1
ATOM 617 N N . ILE A 1 83 ? -0.589 -7.652 1.114 1.00 88.25 83 ILE A N 1
ATOM 618 C CA . ILE A 1 83 ? 0.172 -6.967 0.065 1.00 88.25 83 ILE A CA 1
ATOM 619 C C . ILE A 1 83 ? -0.149 -7.588 -1.290 1.00 88.25 83 ILE A C 1
ATOM 621 O O . ILE A 1 83 ? -0.126 -8.808 -1.456 1.00 88.25 83 ILE A O 1
ATOM 625 N N . VAL A 1 84 ? -0.493 -6.725 -2.240 1.00 89.00 84 VAL A N 1
ATOM 626 C CA . VAL A 1 84 ? -0.826 -7.069 -3.615 1.00 89.00 84 VAL A CA 1
ATOM 627 C C . VAL A 1 84 ? 0.288 -6.568 -4.513 1.00 89.00 84 VAL A C 1
ATOM 629 O O . VAL A 1 84 ? 0.471 -5.359 -4.641 1.00 89.00 84 VAL A O 1
ATOM 632 N N . LEU A 1 85 ? 0.987 -7.496 -5.157 1.00 87.38 85 LEU A N 1
ATOM 633 C CA . LEU A 1 85 ? 1.962 -7.178 -6.196 1.00 87.38 85 LEU A CA 1
ATOM 634 C C . LEU A 1 85 ? 1.234 -7.144 -7.543 1.00 87.38 85 LEU A C 1
ATOM 636 O O . LEU A 1 85 ? 0.684 -8.157 -7.982 1.00 87.38 85 LEU A O 1
ATOM 640 N N . VAL A 1 86 ? 1.170 -5.964 -8.160 1.00 85.94 86 VAL A N 1
ATOM 641 C CA . VAL A 1 86 ? 0.545 -5.757 -9.479 1.00 85.94 86 VAL A CA 1
ATOM 642 C C . VAL A 1 86 ? 1.586 -5.850 -10.589 1.00 85.94 86 VAL A C 1
ATOM 644 O O . VAL A 1 86 ? 1.286 -6.322 -11.681 1.00 85.94 86 VAL A O 1
ATOM 647 N N . ALA A 1 87 ? 2.814 -5.419 -10.311 1.00 78.81 87 ALA A N 1
ATOM 648 C CA . ALA A 1 87 ? 3.934 -5.522 -11.231 1.00 78.81 87 ALA A CA 1
ATOM 649 C C . ALA A 1 87 ? 4.912 -6.607 -10.758 1.00 78.81 87 ALA A C 1
ATOM 651 O O . ALA A 1 87 ? 5.067 -6.823 -9.558 1.00 78.81 87 ALA A O 1
ATOM 652 N N . PHE A 1 88 ? 5.555 -7.308 -11.698 1.00 69.88 88 PHE A N 1
ATOM 653 C CA . PHE A 1 88 ? 6.570 -8.310 -11.368 1.00 69.88 88 PHE A CA 1
ATOM 654 C C . PHE A 1 88 ? 7.967 -7.747 -11.635 1.00 69.88 88 PHE A C 1
ATOM 656 O O . PHE A 1 88 ? 8.250 -7.375 -12.776 1.00 69.88 88 PHE A O 1
ATOM 663 N N . PRO A 1 89 ? 8.849 -7.680 -10.628 1.00 72.50 89 PRO A N 1
ATOM 664 C CA . PRO A 1 89 ? 10.239 -7.328 -10.857 1.00 72.50 89 PRO A CA 1
ATOM 665 C C . PRO A 1 89 ? 10.971 -8.468 -11.578 1.00 72.50 89 PRO A C 1
ATOM 667 O O . PRO A 1 89 ? 10.746 -9.644 -11.310 1.00 72.50 89 PRO A O 1
ATOM 670 N N . HIS A 1 90 ? 11.916 -8.130 -12.460 1.00 71.25 90 HIS A N 1
ATOM 671 C CA . HIS A 1 90 ? 12.744 -9.126 -13.163 1.00 71.25 90 HIS A CA 1
ATOM 672 C C . HIS A 1 90 ? 13.634 -9.973 -12.236 1.00 71.25 90 HIS A C 1
ATOM 674 O O . HIS A 1 90 ? 14.097 -11.041 -12.630 1.00 71.25 90 HIS A O 1
ATOM 680 N N . LYS A 1 91 ? 13.896 -9.501 -11.014 1.00 77.12 91 LYS A N 1
ATOM 681 C CA . LYS A 1 91 ? 14.603 -10.257 -9.975 1.00 77.12 91 LYS A CA 1
ATOM 682 C C . LYS A 1 91 ? 13.585 -10.828 -8.986 1.00 77.12 91 LYS A C 1
ATOM 684 O O . LYS A 1 91 ? 12.659 -10.099 -8.629 1.00 77.12 91 LYS A O 1
ATOM 689 N N . PRO A 1 92 ? 13.765 -12.072 -8.503 1.00 72.75 92 PRO A N 1
ATOM 690 C CA . PRO A 1 92 ? 12.854 -12.664 -7.532 1.00 72.75 92 PRO A CA 1
ATOM 691 C C . PRO A 1 92 ? 12.777 -11.798 -6.273 1.00 72.75 92 PRO A C 1
ATOM 693 O O . PRO A 1 92 ? 13.797 -11.320 -5.772 1.00 72.75 92 PRO A O 1
ATOM 696 N N . CYS A 1 93 ? 11.560 -11.593 -5.771 1.00 72.38 93 CYS A N 1
ATOM 697 C CA . CYS A 1 93 ? 11.332 -10.871 -4.527 1.00 72.38 93 CYS A CA 1
ATOM 698 C C . CYS A 1 93 ? 12.050 -11.588 -3.378 1.00 72.38 93 CYS A C 1
ATOM 700 O O . CYS A 1 93 ? 11.804 -12.767 -3.131 1.00 72.38 93 CYS A O 1
ATOM 702 N N . GLN A 1 94 ? 12.919 -10.868 -2.673 1.00 70.31 94 GLN A N 1
ATOM 703 C CA . GLN A 1 94 ? 13.592 -11.362 -1.478 1.00 70.31 94 GLN A CA 1
ATOM 704 C C . GLN A 1 94 ? 12.932 -10.744 -0.247 1.00 70.31 94 GLN A C 1
AT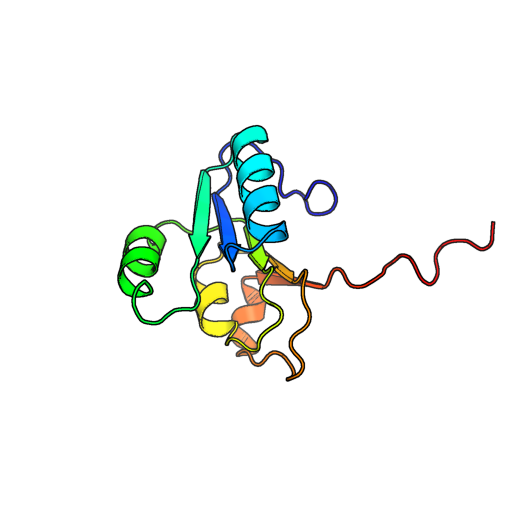OM 706 O O . GLN A 1 94 ? 12.682 -9.535 -0.210 1.00 70.31 94 GLN A O 1
ATOM 711 N N . PHE A 1 95 ? 12.608 -11.593 0.723 1.00 77.25 95 PHE A N 1
ATOM 712 C CA . PHE A 1 95 ? 12.105 -11.197 2.031 1.00 77.25 95 PHE A CA 1
ATOM 713 C C . PHE A 1 95 ? 12.393 -12.287 3.064 1.00 77.25 95 PHE A C 1
ATOM 715 O O . PHE A 1 95 ? 12.492 -13.471 2.730 1.00 77.25 95 PHE A O 1
ATOM 722 N N . ALA A 1 96 ? 12.495 -11.902 4.333 1.00 75.81 96 ALA A N 1
ATOM 723 C CA . ALA A 1 96 ? 12.659 -12.858 5.420 1.00 75.81 96 ALA A CA 1
ATOM 724 C C . ALA A 1 96 ? 11.370 -13.674 5.623 1.00 75.81 96 ALA A C 1
ATOM 726 O O . ALA A 1 96 ? 10.299 -13.109 5.848 1.00 75.81 96 ALA A O 1
ATOM 727 N N . ALA A 1 97 ? 11.467 -15.009 5.622 1.00 73.44 97 ALA A N 1
ATOM 728 C CA . ALA A 1 97 ? 10.316 -15.904 5.815 1.00 73.44 97 ALA A CA 1
ATOM 729 C C . ALA A 1 97 ? 9.544 -15.625 7.121 1.00 73.44 97 ALA A C 1
ATOM 731 O O . ALA A 1 97 ? 8.327 -15.781 7.173 1.00 73.44 97 ALA A O 1
ATOM 732 N N . TRP A 1 98 ? 10.230 -15.133 8.158 1.00 71.38 98 TRP A N 1
ATOM 733 C CA . TRP A 1 98 ? 9.615 -14.707 9.419 1.00 71.38 98 TRP A CA 1
ATOM 734 C C . TRP A 1 98 ? 8.540 -13.619 9.240 1.00 71.38 98 TRP A C 1
ATOM 736 O O . TRP A 1 98 ? 7.543 -13.593 9.964 1.00 71.38 98 TRP A O 1
ATOM 746 N N . ASN A 1 99 ? 8.686 -12.751 8.234 1.00 70.12 99 ASN A N 1
ATOM 747 C CA . ASN A 1 99 ? 7.728 -11.683 7.950 1.00 70.12 99 ASN A CA 1
ATOM 748 C C . ASN A 1 99 ? 6.397 -12.210 7.378 1.00 70.12 99 ASN A C 1
ATOM 750 O O . ASN A 1 99 ? 5.385 -11.509 7.450 1.00 70.12 99 ASN A O 1
ATOM 754 N N . LEU A 1 100 ? 6.352 -13.455 6.882 1.00 67.44 100 LEU A N 1
ATOM 755 C CA . LEU A 1 100 ? 5.136 -14.055 6.322 1.00 67.44 100 LEU A CA 1
ATOM 756 C C . LEU A 1 100 ? 4.066 -14.342 7.382 1.00 67.44 100 LEU A C 1
ATOM 758 O O . LEU A 1 100 ? 2.880 -14.325 7.072 1.00 67.44 100 LEU A O 1
ATOM 762 N N . HIS A 1 101 ? 4.451 -14.558 8.644 1.00 67.62 101 HIS A N 1
ATOM 763 C CA . HIS A 1 101 ? 3.480 -14.807 9.716 1.00 67.62 101 HIS A CA 1
ATOM 764 C C . HIS A 1 101 ? 2.525 -13.618 9.931 1.00 67.62 101 HIS A C 1
ATOM 766 O O . HIS A 1 101 ? 1.406 -13.788 10.411 1.00 67.62 101 HIS A O 1
ATOM 772 N N . ARG A 1 102 ? 2.949 -12.403 9.558 1.00 59.91 102 ARG A N 1
ATOM 773 C CA . ARG A 1 102 ? 2.147 -11.184 9.720 1.00 59.91 102 ARG A CA 1
ATOM 774 C C . ARG A 1 102 ? 1.336 -10.819 8.484 1.00 59.91 102 ARG A C 1
ATOM 776 O O . ARG A 1 102 ? 0.350 -10.104 8.633 1.00 59.91 102 ARG A O 1
ATOM 783 N N . ALA A 1 103 ? 1.727 -11.274 7.296 1.00 64.44 103 ALA A N 1
ATOM 784 C CA . ALA A 1 103 ? 1.199 -10.759 6.039 1.00 64.44 103 ALA A CA 1
ATOM 785 C C . ALA A 1 103 ? 0.775 -11.873 5.080 1.00 64.44 103 ALA A C 1
ATOM 787 O O . ALA A 1 103 ? 1.492 -12.843 4.851 1.00 64.44 103 ALA A O 1
ATOM 788 N N . LYS A 1 104 ? -0.382 -11.684 4.447 1.00 70.12 104 LYS A N 1
ATOM 789 C CA . LYS A 1 104 ? -0.825 -12.504 3.325 1.00 70.12 104 LYS A CA 1
ATOM 790 C C . LYS A 1 104 ? -0.278 -11.896 2.033 1.00 70.12 104 LYS A C 1
ATOM 792 O O . LYS A 1 104 ? -0.721 -10.826 1.611 1.00 70.12 104 LYS A O 1
ATOM 797 N N . LEU A 1 105 ? 0.689 -12.573 1.419 1.00 62.38 105 LEU A N 1
ATOM 798 C CA . LEU A 1 105 ? 1.217 -12.208 0.105 1.00 62.38 105 LEU A CA 1
ATOM 799 C C . LEU A 1 105 ? 0.249 -12.705 -0.975 1.00 62.38 105 LEU A C 1
ATOM 801 O O . LEU A 1 105 ? -0.019 -13.903 -1.064 1.00 62.38 105 LEU A O 1
ATOM 805 N N . LEU A 1 106 ? -0.292 -11.792 -1.783 1.00 63.62 106 LEU A N 1
ATOM 806 C CA . LEU A 1 106 ? -1.133 -12.127 -2.929 1.00 63.62 106 LEU A CA 1
ATOM 807 C C . LEU A 1 106 ? -0.481 -11.606 -4.206 1.00 63.62 106 LEU A C 1
ATOM 809 O O . LEU A 1 106 ? -0.296 -10.402 -4.382 1.00 63.62 106 LEU A O 1
ATOM 813 N N . ASN A 1 107 ? -0.156 -12.526 -5.109 1.00 57.69 107 ASN A N 1
ATOM 814 C CA . ASN A 1 107 ? 0.306 -12.186 -6.445 1.00 57.69 107 ASN A CA 1
ATOM 815 C C . ASN A 1 107 ? -0.894 -12.203 -7.404 1.00 57.69 107 ASN A C 1
ATOM 817 O O . ASN A 1 107 ? -1.545 -13.237 -7.549 1.00 57.69 107 ASN A O 1
ATOM 821 N N . ILE A 1 108 ? -1.213 -11.068 -8.035 1.00 55.31 108 ILE A N 1
ATOM 822 C CA . ILE A 1 108 ? -2.289 -10.977 -9.037 1.00 55.31 108 ILE A CA 1
ATOM 823 C C . ILE A 1 108 ? -1.653 -11.010 -10.426 1.00 55.31 108 ILE A C 1
ATOM 825 O O . ILE A 1 108 ? -1.740 -10.059 -11.195 1.00 55.31 108 ILE A O 1
ATOM 829 N N . TRP A 1 109 ? -1.006 -12.122 -10.758 1.00 46.94 109 TRP A N 1
ATOM 830 C CA . TRP A 1 109 ? -0.701 -12.447 -12.145 1.00 46.94 109 TRP A CA 1
ATOM 831 C C . TRP A 1 109 ? -1.767 -13.410 -12.652 1.00 46.94 109 TRP A C 1
ATOM 833 O O . TRP A 1 109 ? -1.855 -14.544 -12.200 1.00 46.94 109 TRP A O 1
ATOM 843 N N . PHE A 1 110 ? -2.608 -12.926 -13.567 1.00 41.88 110 PHE A N 1
ATOM 844 C CA . PHE A 1 110 ? -3.256 -13.762 -14.576 1.00 41.88 110 PHE A CA 1
ATOM 845 C C . PHE A 1 110 ? -3.953 -15.049 -14.079 1.00 41.88 110 PHE A C 1
ATOM 847 O O . PHE A 1 110 ? -3.786 -16.120 -14.649 1.00 41.88 110 PHE A O 1
ATOM 854 N N . THR A 1 111 ? -4.888 -14.938 -13.130 1.00 42.22 111 THR A N 1
ATOM 855 C CA . THR A 1 111 ? -5.941 -15.972 -12.961 1.00 42.22 111 THR A CA 1
ATOM 856 C C . THR A 1 111 ? -6.912 -16.047 -14.160 1.00 42.22 111 THR A C 1
ATOM 858 O O . THR A 1 111 ? -7.954 -16.686 -14.070 1.00 42.22 111 THR A O 1
ATOM 861 N N . SER A 1 112 ? -6.570 -15.419 -15.293 1.00 46.09 112 SER A N 1
ATOM 862 C CA . SER A 1 112 ? -7.253 -15.550 -16.586 1.00 46.09 112 SER A CA 1
ATOM 863 C C . SER A 1 112 ? -6.644 -16.617 -17.507 1.00 46.09 112 SER A C 1
ATOM 865 O O . SER A 1 112 ? -7.157 -16.805 -18.602 1.00 46.09 112 SER A O 1
ATOM 867 N N . TYR A 1 113 ? -5.596 -17.339 -17.100 1.00 46.50 113 TYR A N 1
ATOM 868 C CA . TYR A 1 113 ? -5.299 -18.636 -17.715 1.00 46.50 113 TYR A CA 1
ATOM 869 C C . TYR A 1 113 ? -5.805 -19.718 -16.755 1.00 46.50 113 TYR A C 1
ATOM 871 O O . TYR A 1 113 ? -5.342 -19.784 -15.622 1.00 46.50 113 TYR A O 1
ATOM 879 N N . PHE A 1 114 ? -6.750 -20.545 -17.213 1.00 39.03 114 PHE A N 1
ATOM 880 C CA . PHE A 1 114 ? -7.281 -21.748 -16.544 1.00 39.03 114 PHE A CA 1
ATOM 881 C C . PHE A 1 114 ? -8.504 -21.647 -15.603 1.00 39.03 114 PHE A C 1
ATOM 883 O O . PHE A 1 114 ? -8.668 -22.496 -14.732 1.00 39.03 114 PHE A O 1
ATOM 890 N N . ILE A 1 115 ? -9.451 -20.728 -15.838 1.00 46.28 115 ILE A N 1
ATOM 891 C CA . ILE A 1 115 ? -10.874 -20.997 -15.521 1.00 46.28 115 ILE A CA 1
ATOM 892 C C . ILE A 1 115 ? -11.739 -20.654 -16.750 1.00 46.28 115 ILE A C 1
ATOM 894 O O . ILE A 1 115 ? -11.961 -19.481 -17.034 1.00 46.28 115 ILE A O 1
ATOM 898 N N . GLY A 1 116 ? -12.204 -21.710 -17.439 1.00 37.12 116 GLY A N 1
ATOM 899 C CA . GLY A 1 116 ? -13.177 -21.744 -18.551 1.00 37.12 116 GLY A CA 1
ATOM 900 C C . GLY A 1 116 ? -12.534 -21.720 -19.953 1.00 37.12 116 GLY A C 1
ATOM 901 O O . GLY A 1 116 ? -11.929 -20.716 -20.293 1.00 37.12 116 GLY A O 1
ATOM 902 N N . LEU A 1 117 ? -12.573 -22.711 -20.862 1.00 41.75 117 LEU A N 1
ATOM 903 C CA . LEU A 1 117 ? -13.408 -23.916 -21.039 1.00 41.75 117 LEU A CA 1
ATOM 904 C C . LEU A 1 117 ? -14.808 -23.808 -20.442 1.00 41.75 117 LEU A C 1
ATOM 906 O O . LEU A 1 117 ? -15.149 -24.523 -19.505 1.00 41.75 117 LEU A O 1
ATOM 910 N N . LEU A 1 118 ? -15.566 -22.860 -20.990 1.00 42.91 118 LEU A N 1
ATOM 911 C CA . LEU A 1 118 ? -17.001 -22.930 -21.257 1.00 42.91 118 LEU A CA 1
ATOM 912 C C . LEU A 1 118 ? -17.292 -22.000 -22.439 1.00 42.91 118 LEU A C 1
ATOM 914 O O . LEU A 1 118 ? -16.776 -20.860 -22.406 1.00 42.91 118 LEU A O 1
#

Radius of gyration: 14.27 Å; Cα contacts (8 Å, |Δi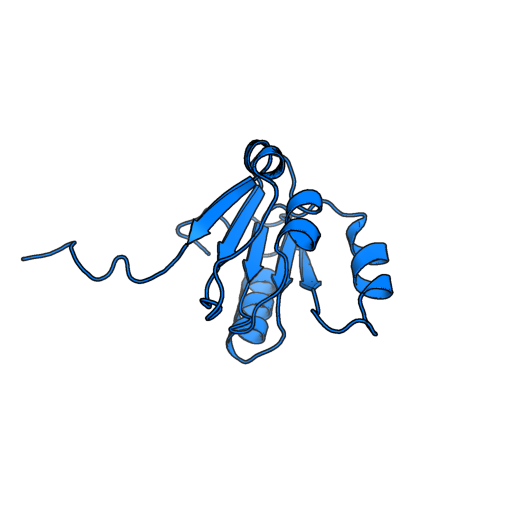|>4): 204; chains: 1; bounding box: 33×35×34 Å

Nearest PDB structures (foldseek):
  5z0c-assembly1_A-2  TM=8.801E-01  e=3.542E-09  Persicaria minor
  5h83-assembly1_B  TM=8.861E-01  e=9.647E-09  Catharanthus roseus
  8b27-assembly1_A  TM=8.575E-01  e=9.061E-09  Catharanthus roseus
  8b1v-assembly1_A  TM=8.522E-01  e=7.509E-09  Tabernanthe iboga
  6ie0-assembly2_D  TM=7.792E-01  e=3.406E-03  Bacillus subtilis subsp. subtilis str. 168